Protein AF-A0A1B3B2J6-F1 (afdb_monomer_lite)

Radius of gyration: 20.16 Å; chains: 1; bounding box: 42×37×47 Å

Organism: Homo sapiens (NCBI:txid9606)

pLDDT: mean 93.35, std 6.68, range [53.72, 98.19]

Foldseek 3Di:
DVVLVVCQQPAADDQVCLVVSVVVQLVVQQVVVCVVVVHHDDPVRSVVSCVVDPRHCRSDVPDDDPPDADPVLVVLLVVVCVVPLPDDQVVLVVNCVVNVHDSVVSVVVSVVVVVVVVVVVVVD

Sequence (124 aa):
YRELYHILENHKFTKESHAKLQALWLEAHYQEAEKLRGRPLGPVDKYRVRKKFPLPRTIWDGEQKTHCFKERTRHLLREWYLQDPYPNPSKKRELAQATGLTPTQVGNWFKNRRQRDRAAAAKN

InterPro domains:
  IPR001356 Homeodomain [PF00046] (67-118)
  IPR001356 Homeodomain [PS50071] (60-120)
  IPR001356 Homeodomain [SM00389] (63-124)
  IPR001356 Homeodomain [cd00086] (64-112)
  IPR009057 Homedomain-like superfamily [SSF46689] (60-119)
  IPR031701 Homeobox protein SIX1, N-terminal SD domain [PF16878] (1-57)

Structure (mmCIF, N/CA/C/O backbone):
data_AF-A0A1B3B2J6-F1
#
_entry.id   AF-A0A1B3B2J6-F1
#
loop_
_atom_site.group_PDB
_atom_site.id
_atom_site.type_symbol
_atom_site.label_atom_id
_atom_site.label_alt_id
_atom_site.label_comp_id
_atom_site.label_asym_id
_atom_site.label_entity_id
_atom_site.label_seq_id
_atom_site.pdbx_PDB_ins_code
_atom_site.Cartn_x
_atom_site.Cartn_y
_atom_site.Cartn_z
_atom_site.occupancy
_atom_site.B_iso_or_equiv
_atom_site.auth_seq_id
_atom_site.auth_comp_id
_atom_site.auth_asym_id
_atom_site.auth_atom_id
_atom_site.pdbx_PDB_model_num
ATOM 1 N N . TYR A 1 1 ? -16.161 -4.916 18.430 1.00 90.00 1 TYR A N 1
ATOM 2 C CA . TYR A 1 1 ? -16.184 -3.490 18.826 1.00 90.00 1 TYR A CA 1
ATOM 3 C C . TYR A 1 1 ? -17.382 -2.737 18.228 1.00 90.00 1 TYR A C 1
ATOM 5 O O . TYR A 1 1 ? -17.228 -1.641 17.709 1.00 90.00 1 TYR A O 1
ATOM 13 N N . ARG A 1 2 ? -18.606 -3.290 18.305 1.00 92.69 2 ARG A N 1
ATOM 14 C CA . ARG A 1 2 ? -19.764 -2.762 17.548 1.00 92.69 2 ARG A CA 1
ATOM 15 C C . ARG A 1 2 ? -20.182 -1.346 17.957 1.00 92.69 2 ARG A C 1
ATOM 17 O O . ARG A 1 2 ? -20.424 -0.516 17.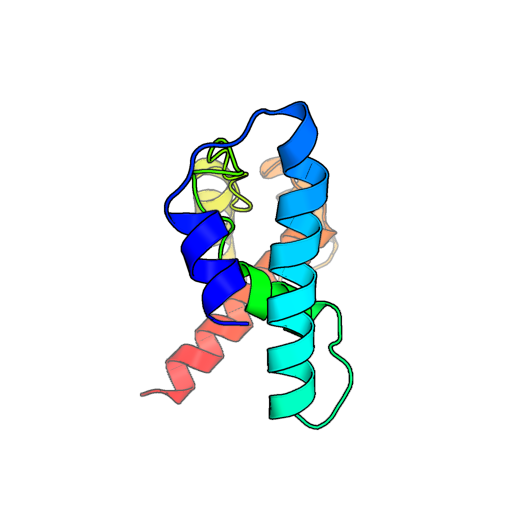093 1.00 92.69 2 ARG A O 1
ATOM 24 N N . GLU A 1 3 ? -20.230 -1.081 19.257 1.00 95.06 3 GLU A N 1
ATOM 25 C CA . GLU A 1 3 ? -20.604 0.229 19.797 1.00 95.06 3 GLU A CA 1
ATOM 26 C C . GLU A 1 3 ? -19.593 1.321 19.421 1.00 95.06 3 GLU A C 1
ATOM 28 O O . GLU A 1 3 ? -19.985 2.392 18.968 1.00 95.06 3 GLU A O 1
ATOM 33 N N . LEU A 1 4 ? -18.290 1.016 19.500 1.00 94.38 4 LEU A N 1
ATOM 34 C CA . LEU A 1 4 ? -17.226 1.916 19.048 1.00 94.38 4 LEU A CA 1
ATOM 35 C C . LEU A 1 4 ? -17.427 2.324 17.584 1.00 94.38 4 LEU A C 1
ATOM 37 O O . LEU A 1 4 ? -17.393 3.511 17.276 1.00 94.38 4 LEU A O 1
ATOM 41 N N . TYR A 1 5 ? -17.650 1.356 16.688 1.00 96.12 5 TYR A N 1
ATOM 42 C CA . TYR A 1 5 ? -17.868 1.643 15.268 1.00 96.12 5 TYR A CA 1
ATOM 43 C C . TYR A 1 5 ? -19.094 2.530 15.064 1.00 96.12 5 TYR A C 1
ATOM 45 O O . TYR A 1 5 ? -18.996 3.551 14.392 1.00 96.12 5 TYR A O 1
ATOM 53 N N . HIS A 1 6 ? -20.204 2.211 15.734 1.00 96.06 6 HIS A N 1
ATOM 54 C CA . HIS A 1 6 ? -21.426 3.003 15.661 1.00 96.06 6 HIS A CA 1
ATOM 55 C C . HIS A 1 6 ? -21.212 4.460 16.108 1.00 96.06 6 HIS A C 1
ATOM 57 O O . HIS A 1 6 ? -21.630 5.383 15.409 1.00 96.06 6 HIS A O 1
ATOM 63 N N . ILE A 1 7 ? -20.524 4.687 17.231 1.00 96.06 7 ILE A N 1
ATOM 64 C CA . ILE A 1 7 ? -20.220 6.038 17.723 1.00 96.06 7 ILE A CA 1
ATOM 65 C C . ILE A 1 7 ? -19.356 6.791 16.710 1.00 96.06 7 ILE A C 1
ATOM 67 O O . ILE A 1 7 ? -19.693 7.916 16.330 1.00 96.06 7 ILE A O 1
ATOM 71 N N . LEU A 1 8 ? -18.272 6.157 16.253 1.00 95.44 8 LEU A N 1
ATOM 72 C CA . LEU A 1 8 ? -17.321 6.767 15.334 1.00 95.44 8 LEU A CA 1
ATOM 73 C C . LEU A 1 8 ? -17.941 7.075 13.977 1.00 95.44 8 LEU A C 1
ATOM 75 O O . LEU A 1 8 ? -17.565 8.076 13.393 1.00 95.44 8 LEU A O 1
ATOM 79 N N . GLU A 1 9 ? -18.880 6.277 13.477 1.00 94.81 9 GLU A N 1
ATOM 80 C CA . GLU A 1 9 ? -19.515 6.483 12.170 1.00 94.81 9 GLU A CA 1
ATOM 81 C C . GLU A 1 9 ? -20.622 7.547 12.179 1.00 94.81 9 GLU A C 1
ATOM 83 O O . GLU A 1 9 ? -20.858 8.174 11.146 1.00 94.81 9 GLU A O 1
ATOM 88 N N . ASN A 1 10 ? -21.290 7.768 13.317 1.00 94.81 10 ASN A N 1
ATOM 89 C CA . ASN A 1 10 ? -22.524 8.566 13.370 1.00 94.81 10 ASN A CA 1
ATOM 90 C C . ASN A 1 10 ? -22.380 9.932 14.058 1.00 94.81 10 ASN A C 1
ATOM 92 O O . ASN A 1 10 ? -23.263 10.775 13.918 1.00 94.81 10 ASN A O 1
ATOM 96 N N . HIS A 1 11 ? -21.275 10.192 14.761 1.00 92.69 11 HIS A N 1
ATOM 97 C CA . HIS A 1 11 ? -21.053 11.462 15.458 1.00 92.69 11 HIS A CA 1
ATOM 98 C C . HIS A 1 11 ? -19.900 12.240 14.830 1.00 92.69 11 HIS A C 1
ATOM 100 O O . HIS A 1 11 ? -18.887 11.665 14.443 1.00 92.69 11 HIS A O 1
ATOM 106 N N . LYS A 1 12 ? -20.038 13.565 14.721 1.00 91.56 12 LYS A N 1
ATOM 107 C CA . LYS A 1 12 ? -18.948 14.433 14.257 1.00 91.56 12 LYS A CA 1
ATOM 108 C C . LYS A 1 12 ? -18.021 14.767 15.418 1.00 91.56 12 LYS A C 1
ATOM 110 O O . LYS A 1 12 ? -18.484 15.108 16.502 1.00 91.56 12 LYS A O 1
ATOM 115 N N . PHE A 1 13 ? -16.723 14.729 15.152 1.00 93.19 13 PHE A N 1
ATOM 116 C CA . PHE A 1 13 ? -15.685 14.997 16.140 1.00 93.19 13 PHE A CA 1
ATOM 117 C C . PHE A 1 13 ? -14.806 16.172 15.716 1.00 93.19 13 PHE A C 1
ATOM 119 O O . PHE A 1 13 ? -14.653 16.446 14.521 1.00 93.19 13 PHE A O 1
ATOM 126 N N . THR A 1 14 ? -14.207 16.858 16.690 1.00 93.25 14 THR A N 1
ATOM 127 C CA . THR A 1 14 ? -13.270 17.956 16.421 1.00 93.25 14 THR A CA 1
ATOM 128 C C . THR A 1 14 ? -11.943 17.415 15.886 1.00 93.25 14 THR A C 1
ATOM 130 O O . THR A 1 14 ? -11.556 16.282 16.197 1.00 93.25 14 THR A O 1
ATOM 133 N N . LYS A 1 15 ? -11.224 18.213 15.090 1.00 91.25 15 LYS A N 1
ATOM 134 C CA . LYS A 1 15 ? -10.001 17.765 14.401 1.00 91.25 15 LYS A CA 1
ATOM 135 C C . LYS A 1 15 ? -8.896 17.327 15.362 1.00 91.25 15 LYS A C 1
ATOM 137 O O . LYS A 1 15 ? -8.148 16.404 15.052 1.00 91.25 15 LYS A O 1
ATOM 142 N N . GLU A 1 16 ? -8.837 17.915 16.552 1.00 94.06 16 GLU A N 1
ATOM 143 C CA . GLU A 1 16 ? -7.852 17.594 17.593 1.00 94.06 16 GLU A CA 1
ATOM 144 C C . GLU A 1 16 ? -8.023 16.154 18.094 1.00 94.06 16 GLU A C 1
ATOM 146 O O . GLU A 1 16 ? -7.055 15.481 18.444 1.00 94.06 16 GLU A O 1
ATOM 151 N N . SER A 1 17 ? -9.262 15.653 18.088 1.00 94.12 17 SER A N 1
ATOM 152 C CA . SER A 1 17 ? -9.577 14.293 18.522 1.00 94.12 17 SER A CA 1
ATOM 153 C C . SER A 1 17 ? -9.396 13.241 17.422 1.00 94.12 17 SER A C 1
ATOM 155 O O . SER A 1 17 ? -9.243 12.058 17.735 1.00 94.12 17 SER A O 1
ATOM 157 N N . HIS A 1 18 ? -9.349 13.640 16.142 1.00 94.56 18 HIS A N 1
ATOM 158 C CA . HIS A 1 18 ? -9.318 12.710 15.004 1.00 94.56 18 HIS A CA 1
ATOM 159 C C . HIS A 1 18 ? -8.163 11.716 15.093 1.00 94.56 18 HIS A C 1
ATOM 161 O O . HIS A 1 18 ? -8.394 10.524 14.932 1.00 94.56 18 HIS A O 1
ATOM 167 N N . ALA A 1 19 ? -6.945 12.161 15.415 1.00 94.75 19 ALA A N 1
ATOM 168 C CA . ALA A 1 19 ? -5.782 11.273 15.493 1.00 94.75 19 ALA A CA 1
ATOM 169 C C . ALA A 1 19 ? -5.994 10.112 16.485 1.00 94.75 19 ALA A C 1
ATOM 171 O O . ALA A 1 19 ? -5.701 8.956 16.174 1.00 94.75 19 ALA A O 1
ATOM 172 N N . LYS A 1 20 ? -6.573 10.404 17.656 1.00 96.25 20 LYS A N 1
ATOM 173 C CA . LYS A 1 20 ? -6.875 9.398 18.683 1.00 96.25 20 LYS A CA 1
ATOM 174 C C . LYS A 1 20 ? -7.989 8.451 18.234 1.00 96.25 20 LYS A C 1
ATOM 176 O O . LYS A 1 20 ? -7.880 7.242 18.411 1.00 96.25 20 LYS A O 1
ATOM 181 N N . LEU A 1 21 ? -9.049 8.982 17.630 1.00 96.69 21 LEU A N 1
ATOM 182 C CA . LEU A 1 21 ? -10.192 8.184 17.174 1.00 96.69 21 LEU A CA 1
ATOM 183 C C . LEU A 1 21 ? -9.828 7.283 15.984 1.00 96.69 21 LEU A C 1
ATOM 185 O O . LEU A 1 21 ? -10.265 6.136 15.917 1.00 96.69 21 LEU A O 1
ATOM 189 N N . GLN A 1 22 ? -8.977 7.768 15.079 1.00 96.38 22 GLN A N 1
ATOM 190 C CA . GLN A 1 22 ? -8.419 6.979 13.980 1.00 96.38 22 GLN A CA 1
ATOM 191 C C . GLN A 1 22 ? -7.559 5.824 14.506 1.00 96.38 22 GLN A C 1
ATOM 193 O O . GLN A 1 22 ? -7.659 4.713 13.988 1.00 96.38 22 GLN A O 1
ATOM 198 N N . ALA A 1 23 ? -6.744 6.055 15.544 1.00 96.75 23 ALA A N 1
ATOM 199 C CA . ALA A 1 23 ? -5.977 4.990 16.187 1.00 96.75 23 ALA A CA 1
ATOM 200 C C . ALA A 1 23 ? -6.902 3.910 16.771 1.00 96.75 23 ALA A C 1
ATOM 202 O O . ALA A 1 23 ? -6.739 2.738 16.439 1.00 96.75 23 ALA A O 1
ATOM 203 N N . LEU A 1 24 ? -7.940 4.309 17.518 1.00 97.38 24 LEU A N 1
ATOM 204 C CA . LEU A 1 24 ? -8.931 3.382 18.081 1.00 97.38 24 LEU A CA 1
ATOM 205 C C . LEU A 1 24 ? -9.655 2.561 17.005 1.00 97.38 24 LEU A C 1
ATOM 207 O O . LEU A 1 24 ? -9.802 1.348 17.149 1.00 97.38 24 LEU A O 1
ATOM 211 N N . TRP A 1 25 ? -10.074 3.198 15.907 1.00 97.38 25 TRP A N 1
ATOM 212 C CA . TRP A 1 25 ? -10.691 2.512 14.767 1.00 97.38 25 TRP A CA 1
ATOM 213 C C . TRP A 1 25 ? -9.778 1.418 14.199 1.00 97.38 25 TRP A C 1
ATOM 215 O O . TRP A 1 25 ? -10.195 0.274 13.993 1.00 97.38 25 TRP A O 1
ATOM 225 N N . LEU A 1 26 ? -8.512 1.768 13.955 1.00 97.25 26 LEU A N 1
ATOM 226 C CA . LEU A 1 26 ? -7.531 0.859 13.373 1.00 97.25 26 LEU A CA 1
ATOM 227 C C . LEU A 1 26 ? -7.180 -0.287 14.323 1.00 97.25 26 LEU A C 1
ATOM 229 O O . LEU A 1 26 ? -7.152 -1.438 13.892 1.00 97.25 26 LEU A O 1
ATOM 233 N N . GLU A 1 27 ? -6.938 0.012 15.596 1.00 97.19 27 GLU A N 1
ATOM 234 C CA . GLU A 1 27 ? -6.628 -0.982 16.625 1.00 97.19 27 GLU A CA 1
ATOM 235 C C . GLU A 1 27 ? -7.759 -1.993 16.786 1.00 97.19 27 GLU A C 1
ATOM 237 O O . GLU A 1 27 ? -7.507 -3.197 16.726 1.00 97.19 27 GLU A O 1
ATOM 242 N N . ALA A 1 28 ? -9.004 -1.522 16.887 1.00 97.56 28 ALA A N 1
ATOM 243 C CA . ALA A 1 28 ? -10.172 -2.386 17.000 1.00 97.56 28 ALA A CA 1
ATOM 244 C C . ALA A 1 28 ? -10.280 -3.357 15.811 1.00 97.56 28 ALA A C 1
ATOM 246 O O . ALA A 1 28 ? -10.423 -4.567 15.997 1.00 97.56 28 ALA A O 1
ATOM 247 N N . HIS A 1 29 ? -10.151 -2.855 14.577 1.00 98.19 29 HIS A N 1
ATOM 248 C CA . HIS A 1 29 ? -10.194 -3.714 13.390 1.00 98.19 29 HIS A CA 1
ATOM 249 C C . HIS A 1 29 ? -8.986 -4.651 13.261 1.00 98.19 29 HIS A C 1
ATOM 251 O O . HIS A 1 29 ? -9.133 -5.764 12.748 1.00 98.19 29 HIS A O 1
ATOM 257 N N . TYR A 1 30 ? -7.795 -4.239 13.705 1.00 97.81 30 TYR A N 1
ATOM 258 C CA . TYR A 1 30 ? -6.636 -5.129 13.746 1.00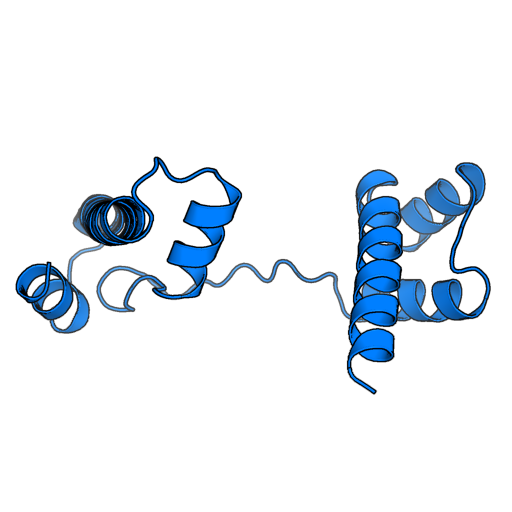 97.81 30 TYR A CA 1
ATOM 259 C C . TYR A 1 30 ? -6.842 -6.257 14.754 1.00 97.81 30 TYR A C 1
ATOM 261 O O . TYR A 1 30 ? -6.636 -7.409 14.386 1.00 97.81 30 TYR A O 1
ATOM 269 N N . GLN A 1 31 ? -7.324 -5.961 15.962 1.00 97.19 31 GLN A N 1
ATOM 270 C CA . GLN A 1 31 ? -7.580 -6.970 16.992 1.00 97.19 31 GLN A CA 1
ATOM 271 C C . GLN A 1 31 ? -8.642 -7.988 16.549 1.00 97.19 31 GLN A C 1
ATOM 273 O O . GLN A 1 31 ? -8.438 -9.194 16.698 1.00 97.19 31 GLN A O 1
ATOM 278 N N . GLU A 1 32 ? -9.743 -7.546 15.927 1.00 96.81 32 GLU A N 1
ATOM 279 C CA . GLU A 1 32 ? -10.744 -8.472 15.369 1.00 96.81 32 GLU A CA 1
ATOM 280 C C . GLU A 1 32 ? -10.154 -9.360 14.262 1.00 96.81 32 GLU A C 1
ATOM 282 O O . GLU A 1 32 ? -10.415 -10.565 14.220 1.00 96.81 32 GLU A O 1
ATOM 287 N N . ALA A 1 33 ? -9.326 -8.792 13.380 1.00 96.88 33 ALA A N 1
ATOM 288 C CA . ALA A 1 33 ? -8.693 -9.542 12.300 1.00 96.88 33 ALA A CA 1
ATOM 289 C C . ALA A 1 33 ? -7.596 -10.507 12.792 1.00 96.88 33 ALA A C 1
ATOM 291 O O . ALA A 1 33 ? -7.456 -11.588 12.217 1.00 96.88 33 ALA A O 1
ATOM 292 N N . GLU A 1 34 ? -6.844 -10.159 13.840 1.00 97.06 34 GLU A N 1
ATOM 293 C CA . GLU A 1 34 ? -5.885 -11.052 14.512 1.00 97.06 34 GLU A CA 1
ATOM 294 C C . GLU A 1 34 ? -6.603 -12.231 15.153 1.00 97.06 34 GLU A C 1
ATOM 296 O O . GLU A 1 34 ? -6.238 -13.381 14.899 1.00 97.06 34 GLU A O 1
ATOM 301 N N . LYS A 1 35 ? -7.681 -11.957 15.898 1.00 96.06 35 LYS A N 1
ATOM 302 C CA . LYS A 1 35 ? -8.505 -12.988 16.535 1.00 96.06 35 LYS A CA 1
ATOM 303 C C . LYS A 1 35 ? -9.090 -13.959 15.511 1.00 96.06 35 LYS A C 1
ATOM 305 O O . LYS A 1 35 ? -9.035 -15.164 15.720 1.00 96.06 35 LYS A O 1
ATOM 310 N N . LEU A 1 36 ? -9.598 -13.451 14.385 1.00 94.88 36 LEU A N 1
ATOM 311 C CA . LEU A 1 36 ? -10.151 -14.288 13.316 1.00 94.88 36 LEU A CA 1
ATOM 312 C C . LEU A 1 36 ? -9.086 -15.155 12.625 1.00 94.88 36 LEU A C 1
ATOM 314 O O . LEU A 1 36 ? -9.385 -16.251 12.165 1.00 94.88 36 LEU A O 1
ATOM 318 N N . ARG A 1 37 ? -7.848 -14.659 12.511 1.00 94.56 37 ARG A N 1
ATOM 319 C CA . ARG A 1 37 ? -6.751 -15.371 11.836 1.00 94.56 37 ARG A CA 1
ATOM 320 C C . ARG A 1 37 ? -5.955 -16.295 12.751 1.00 94.56 37 ARG A C 1
ATOM 322 O O . ARG A 1 37 ? -5.184 -17.097 12.231 1.00 94.56 37 ARG A O 1
ATOM 329 N N . GLY A 1 38 ? -6.078 -16.141 14.068 1.00 95.88 38 GLY A N 1
ATOM 330 C CA . GLY A 1 38 ? -5.297 -16.889 15.054 1.00 95.88 38 GLY A CA 1
ATOM 331 C C . GLY A 1 38 ? -3.795 -16.580 15.025 1.00 95.88 38 GLY A C 1
ATOM 332 O O . GLY A 1 38 ? -3.003 -17.377 15.516 1.00 95.88 38 GLY A O 1
ATOM 333 N N . ARG A 1 39 ? -3.377 -15.459 14.418 1.00 95.62 39 ARG A N 1
ATOM 334 C CA . ARG A 1 39 ? -1.967 -15.037 14.344 1.00 95.62 39 ARG A CA 1
ATOM 335 C C . ARG A 1 39 ? -1.825 -13.514 14.233 1.00 95.62 39 ARG A C 1
ATOM 337 O O . ARG A 1 39 ? -2.736 -12.877 13.693 1.00 95.62 39 ARG A O 1
ATOM 344 N N . PRO A 1 40 ? -0.674 -12.939 14.633 1.00 95.62 40 PRO A N 1
ATOM 345 C CA . PRO A 1 40 ? -0.408 -11.508 14.477 1.00 95.62 40 PRO A CA 1
ATOM 346 C C . PRO A 1 40 ? -0.473 -11.039 13.016 1.00 95.62 40 PRO A C 1
ATOM 348 O O . PRO A 1 40 ? -0.079 -11.765 12.089 1.00 95.62 40 PRO A O 1
ATOM 351 N N . LEU A 1 41 ? -0.942 -9.805 12.790 1.00 96.62 41 LEU A N 1
ATOM 352 C CA . LEU A 1 41 ? -1.020 -9.231 11.442 1.00 96.62 41 LEU A CA 1
ATOM 353 C C . LEU A 1 41 ? 0.324 -8.659 10.994 1.00 96.62 41 LEU A C 1
ATOM 355 O O . LEU A 1 41 ? 0.853 -7.706 11.569 1.00 96.62 41 LEU A O 1
ATOM 359 N N . GLY A 1 42 ? 0.807 -9.159 9.858 1.00 96.94 42 GLY A N 1
ATOM 360 C CA . GLY A 1 42 ? 1.905 -8.530 9.133 1.00 96.94 42 GLY A CA 1
ATOM 361 C C . GLY A 1 42 ? 1.478 -7.238 8.411 1.00 96.94 42 GLY A C 1
ATOM 362 O O . GLY A 1 42 ? 0.281 -6.967 8.253 1.00 96.94 42 GLY A O 1
ATOM 363 N N . PRO A 1 43 ? 2.436 -6.459 7.875 1.00 96.62 43 PRO A N 1
ATOM 364 C CA . PRO A 1 43 ? 2.159 -5.187 7.195 1.00 96.62 43 PRO A CA 1
ATOM 365 C C . PRO A 1 43 ? 1.134 -5.281 6.052 1.00 96.62 43 PRO A C 1
ATOM 367 O O . PRO A 1 43 ? 0.283 -4.402 5.895 1.00 96.62 43 PRO A O 1
ATOM 370 N N . VAL A 1 44 ? 1.175 -6.369 5.274 1.00 94.81 44 VAL A N 1
ATOM 371 C CA . VAL A 1 44 ? 0.242 -6.617 4.160 1.00 94.81 44 VAL A CA 1
ATOM 372 C C . VAL A 1 44 ? -1.172 -6.887 4.664 1.00 94.81 44 VAL A C 1
ATOM 374 O O . VAL A 1 44 ? -2.143 -6.417 4.072 1.00 94.81 44 VAL A O 1
ATOM 377 N N . ASP A 1 45 ? -1.306 -7.617 5.768 1.00 96.12 45 ASP A N 1
ATOM 378 C CA . ASP A 1 45 ? -2.612 -7.903 6.348 1.00 96.12 45 ASP A CA 1
ATOM 379 C C . ASP A 1 45 ? -3.215 -6.629 6.966 1.00 96.12 45 ASP A C 1
ATOM 381 O O . ASP A 1 45 ? -4.368 -6.310 6.678 1.00 96.12 45 ASP A O 1
ATOM 385 N N . LYS A 1 46 ? -2.416 -5.807 7.663 1.00 97.06 46 LYS A N 1
ATOM 386 C CA . LYS A 1 46 ? -2.847 -4.475 8.135 1.00 97.06 46 LYS A CA 1
ATOM 387 C C . LYS A 1 46 ? -3.251 -3.545 6.985 1.00 97.06 46 LYS A C 1
ATOM 389 O O . LYS A 1 46 ? 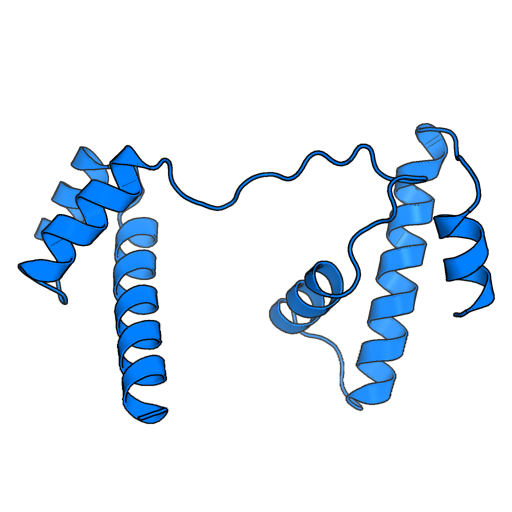-4.208 -2.783 7.096 1.00 97.06 46 LYS A O 1
ATOM 394 N N . TYR A 1 47 ? -2.551 -3.593 5.848 1.00 94.69 47 TYR A N 1
ATOM 395 C CA . TYR A 1 47 ? -2.974 -2.882 4.633 1.00 94.69 47 TYR A CA 1
ATOM 396 C C . TYR A 1 47 ? -4.345 -3.358 4.129 1.00 94.69 47 TYR A C 1
ATOM 398 O O . TYR A 1 47 ? -5.208 -2.532 3.837 1.00 94.69 47 TYR A O 1
ATOM 406 N N . ARG A 1 48 ? -4.574 -4.676 4.066 1.00 95.75 48 ARG A N 1
ATOM 407 C CA . ARG A 1 48 ? -5.867 -5.242 3.646 1.00 95.75 48 ARG A CA 1
ATOM 408 C C . ARG A 1 48 ? -7.005 -4.824 4.575 1.00 95.75 48 ARG A C 1
ATOM 410 O O . ARG A 1 48 ? -8.074 -4.490 4.075 1.00 95.75 48 ARG A O 1
ATOM 417 N N . VAL A 1 49 ? -6.769 -4.797 5.888 1.00 96.50 49 VAL A N 1
ATOM 418 C CA . VAL A 1 49 ? -7.756 -4.340 6.881 1.00 96.50 49 VAL A CA 1
ATOM 419 C C . VAL A 1 49 ? -8.125 -2.874 6.645 1.00 96.50 49 VAL A C 1
ATOM 421 O O . VAL A 1 49 ? -9.300 -2.589 6.445 1.00 96.50 49 VAL A O 1
ATOM 424 N N . ARG A 1 50 ? -7.141 -1.969 6.535 1.00 95.00 50 ARG A N 1
ATOM 425 C CA . ARG A 1 50 ? -7.379 -0.540 6.229 1.00 95.00 50 ARG A CA 1
ATOM 426 C C . ARG A 1 50 ? -8.159 -0.319 4.937 1.00 95.00 50 ARG A C 1
ATOM 428 O O . ARG A 1 50 ? -8.956 0.604 4.842 1.00 95.00 50 ARG A O 1
ATOM 435 N N . LYS A 1 51 ? -7.914 -1.160 3.928 1.00 92.56 51 LYS A N 1
ATOM 436 C CA . LYS A 1 51 ? -8.629 -1.091 2.651 1.00 92.56 51 LYS A CA 1
ATOM 437 C C . LYS A 1 51 ? -10.071 -1.594 2.761 1.00 92.56 51 LYS A C 1
ATOM 439 O O . LYS A 1 51 ? -10.937 -1.063 2.077 1.00 92.56 51 LYS A O 1
ATOM 444 N N . LYS A 1 52 ? -10.316 -2.628 3.572 1.00 95.00 52 LYS A N 1
ATOM 445 C CA . LYS A 1 52 ? -11.653 -3.200 3.792 1.00 95.00 52 LYS A CA 1
ATOM 446 C C . LYS A 1 52 ? -12.519 -2.306 4.685 1.00 95.00 52 LYS A C 1
ATOM 448 O O . LYS A 1 52 ? -13.716 -2.215 4.447 1.00 95.00 52 LYS A O 1
ATOM 453 N N . PHE A 1 53 ? -11.905 -1.653 5.667 1.00 94.88 53 PHE A N 1
ATOM 454 C CA . PHE A 1 53 ? -12.561 -0.796 6.652 1.00 94.88 53 PHE A CA 1
ATOM 455 C C . PHE A 1 53 ? -11.889 0.587 6.660 1.00 94.88 53 PHE A C 1
ATOM 457 O O . PHE A 1 53 ? -11.045 0.862 7.523 1.00 94.88 53 PHE A O 1
ATOM 464 N N . PRO A 1 54 ? -12.177 1.433 5.651 1.00 93.94 54 PRO A N 1
ATOM 465 C CA . PRO A 1 54 ? -11.622 2.780 5.590 1.00 93.94 54 PRO A CA 1
ATOM 466 C C . PRO A 1 54 ? -12.102 3.618 6.780 1.00 93.94 54 PRO A C 1
ATOM 468 O O . PRO A 1 54 ? -13.144 3.335 7.364 1.00 93.94 54 PRO A O 1
ATOM 471 N N . LEU A 1 55 ? -11.347 4.664 7.121 1.00 93.88 55 LEU A N 1
ATOM 472 C CA . LEU A 1 55 ? -11.745 5.597 8.172 1.00 93.88 55 LEU A CA 1
ATOM 473 C C . LEU A 1 55 ? -13.079 6.276 7.808 1.00 93.88 55 LEU A C 1
ATOM 475 O O . LEU A 1 55 ? -13.223 6.735 6.666 1.00 93.88 55 LEU A O 1
ATOM 479 N N . PRO A 1 56 ? -14.034 6.380 8.745 1.00 94.06 56 PRO A N 1
ATOM 480 C CA . PRO A 1 56 ? -15.290 7.067 8.489 1.00 94.06 56 PRO A CA 1
ATOM 481 C C . PRO A 1 56 ? -15.080 8.586 8.363 1.00 94.06 56 PRO A C 1
ATOM 483 O O . PRO A 1 56 ? -14.186 9.166 8.981 1.00 94.06 56 PRO A O 1
ATOM 486 N N . ARG A 1 57 ? -15.921 9.246 7.548 1.00 91.75 57 ARG A N 1
ATOM 487 C CA . ARG A 1 57 ? -15.812 10.689 7.218 1.00 91.75 57 ARG A CA 1
ATOM 488 C C . ARG A 1 57 ? -15.981 11.626 8.421 1.00 91.75 57 ARG A C 1
ATOM 490 O O . ARG A 1 57 ? -15.645 12.800 8.360 1.00 91.75 57 ARG A O 1
ATOM 497 N N . THR A 1 58 ? -16.527 11.108 9.506 1.00 93.50 58 THR A N 1
ATOM 498 C CA . THR A 1 58 ? -16.712 11.757 10.809 1.00 93.50 58 THR A CA 1
ATOM 499 C C . THR A 1 58 ? -15.411 12.002 11.570 1.00 93.50 58 THR A C 1
ATOM 501 O O . THR A 1 58 ? -15.356 12.920 12.389 1.00 93.50 58 THR A O 1
ATOM 504 N N . ILE A 1 59 ? -14.373 11.205 11.294 1.00 92.81 59 ILE A N 1
ATOM 505 C CA . ILE A 1 59 ? -13.039 11.311 11.907 1.00 92.81 59 ILE A CA 1
ATOM 506 C C . ILE A 1 59 ? -11.932 11.452 10.856 1.00 92.81 59 ILE A C 1
ATOM 508 O O . ILE A 1 59 ? -10.756 11.258 11.169 1.00 92.81 59 ILE A O 1
ATOM 512 N N . TRP A 1 60 ? -12.292 11.711 9.594 1.00 90.69 60 TRP A N 1
ATOM 513 C CA . TRP A 1 60 ? -11.346 11.815 8.489 1.00 90.69 60 TRP A CA 1
ATOM 514 C C . TRP A 1 60 ? -11.889 12.652 7.322 1.00 90.69 60 TRP A C 1
ATOM 516 O O . TRP A 1 60 ? -12.959 12.375 6.786 1.00 90.69 60 TRP A O 1
ATOM 526 N N . ASP A 1 61 ? -11.094 13.620 6.861 1.00 82.44 61 ASP A N 1
ATOM 527 C CA . ASP A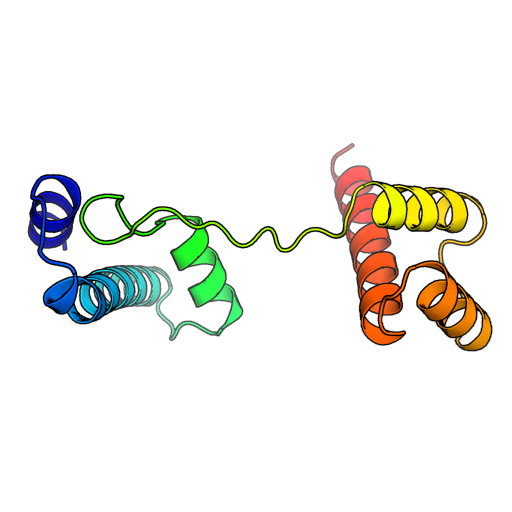 1 61 ? -11.489 14.607 5.842 1.00 82.44 61 ASP A CA 1
ATOM 528 C C . ASP A 1 61 ? -11.574 14.036 4.403 1.00 82.44 61 ASP A C 1
ATOM 530 O O . ASP A 1 61 ? -11.974 14.731 3.471 1.00 82.44 61 ASP A O 1
ATOM 534 N N . GLY A 1 62 ? -11.248 12.755 4.189 1.00 76.56 62 GLY A N 1
ATOM 535 C CA . GLY A 1 62 ? -11.490 12.079 2.907 1.00 76.56 62 GLY A CA 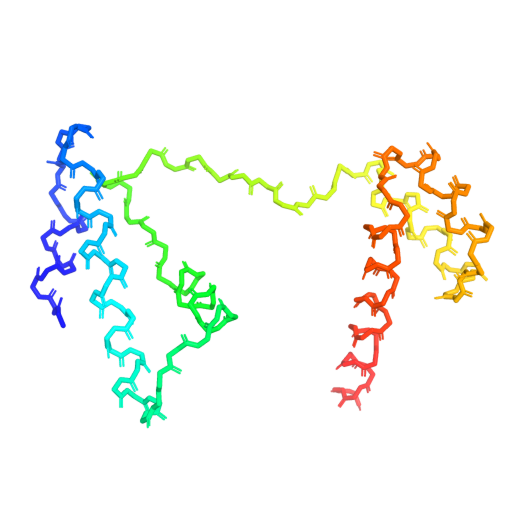1
ATOM 536 C C . GLY A 1 62 ? -10.393 12.225 1.846 1.00 76.56 62 GLY A C 1
ATOM 537 O O . GLY A 1 62 ? -10.581 11.743 0.726 1.00 76.56 62 GLY A O 1
ATOM 538 N N . GLU A 1 63 ? -9.252 12.846 2.165 1.00 76.19 63 GLU A N 1
ATOM 539 C CA . GLU A 1 63 ? -8.129 13.015 1.231 1.00 76.19 63 GLU A CA 1
ATOM 540 C C . GLU A 1 63 ? -7.467 11.678 0.854 1.00 76.19 63 GLU A C 1
ATOM 542 O O . GLU A 1 63 ? -6.490 11.221 1.452 1.00 76.19 63 GLU A O 1
ATOM 547 N N . GLN A 1 64 ? -7.982 11.029 -0.188 1.00 68.25 64 GLN A N 1
ATOM 548 C CA . GLN A 1 64 ? -7.358 9.842 -0.762 1.00 68.25 64 GLN A CA 1
ATOM 549 C C . GLN A 1 64 ? -6.118 10.238 -1.573 1.00 68.25 64 GLN A C 1
ATOM 551 O O . GLN A 1 64 ? -6.223 10.799 -2.665 1.00 68.25 64 GLN A O 1
ATOM 556 N N . LYS A 1 65 ? -4.923 9.864 -1.102 1.00 67.56 65 LYS A N 1
ATOM 557 C CA . LYS A 1 65 ? -3.732 9.873 -1.963 1.00 67.56 65 LYS A CA 1
ATOM 558 C C . LYS A 1 65 ? -3.883 8.778 -3.013 1.00 67.56 65 LYS A C 1
ATOM 560 O O . LYS A 1 65 ? -3.864 7.585 -2.707 1.00 67.56 65 LYS A O 1
ATOM 565 N N . THR A 1 66 ? -4.027 9.172 -4.274 1.00 70.81 66 THR A N 1
ATOM 566 C CA . THR A 1 66 ? -4.027 8.208 -5.372 1.00 70.81 66 THR A CA 1
ATOM 567 C C . THR A 1 66 ? -2.617 7.636 -5.520 1.00 70.81 66 THR A C 1
ATOM 569 O O . THR A 1 66 ? -1.672 8.307 -5.917 1.00 70.81 66 THR A O 1
ATOM 572 N N . HIS A 1 67 ? -2.451 6.357 -5.185 1.00 74.94 67 HIS A N 1
ATOM 573 C CA . HIS A 1 67 ? -1.175 5.649 -5.355 1.00 74.94 67 HIS A CA 1
ATOM 574 C C . HIS A 1 67 ? -0.971 5.124 -6.788 1.00 74.94 67 HIS A C 1
ATOM 576 O O . HIS A 1 67 ? -0.134 4.255 -7.031 1.00 74.94 67 HIS A O 1
ATOM 582 N N . CYS A 1 68 ? -1.762 5.619 -7.742 1.00 84.06 68 CYS A N 1
ATOM 583 C CA . CYS A 1 68 ? -1.636 5.282 -9.152 1.00 84.06 68 CYS A CA 1
ATOM 584 C C . CYS A 1 68 ? -0.755 6.312 -9.855 1.00 84.06 68 CYS A C 1
ATOM 586 O O . CYS A 1 68 ? -0.846 7.507 -9.589 1.00 84.06 68 CYS A O 1
ATOM 588 N N . PHE A 1 69 ? 0.060 5.860 -10.808 1.00 89.00 69 PHE A N 1
ATOM 589 C CA . PHE A 1 69 ? 0.775 6.783 -11.685 1.00 89.00 69 PHE A CA 1
ATOM 590 C C . PHE A 1 69 ? -0.211 7.600 -12.536 1.00 89.00 69 PHE A C 1
ATOM 592 O O . PHE A 1 69 ? -1.326 7.146 -12.826 1.00 89.00 69 PHE A O 1
ATOM 599 N N . LYS A 1 70 ? 0.217 8.792 -12.972 1.00 90.06 70 LYS A N 1
ATOM 600 C CA . LYS A 1 70 ? -0.540 9.636 -13.911 1.00 90.06 70 LYS A CA 1
ATOM 601 C C . LYS A 1 70 ? -0.877 8.851 -15.185 1.00 90.06 70 LYS A C 1
ATOM 603 O O . LYS A 1 70 ? -0.114 7.967 -15.578 1.00 90.06 70 LYS A O 1
ATOM 608 N N . GLU A 1 71 ? -1.997 9.171 -15.839 1.00 91.06 71 GLU A N 1
ATOM 609 C CA . GLU A 1 71 ? -2.459 8.434 -17.033 1.00 91.06 71 GLU A CA 1
ATOM 610 C C . GLU A 1 71 ? -1.375 8.362 -18.112 1.00 91.06 71 GLU A C 1
ATOM 612 O O . GLU A 1 71 ? -1.063 7.272 -18.573 1.00 91.06 71 GLU A O 1
ATOM 617 N N . ARG A 1 72 ? -0.704 9.483 -18.411 1.00 93.25 72 ARG A N 1
ATOM 618 C CA . ARG A 1 72 ? 0.417 9.528 -19.364 1.00 93.25 72 ARG A CA 1
ATOM 619 C C . ARG A 1 72 ? 1.501 8.488 -19.054 1.00 93.25 72 ARG A C 1
ATOM 621 O O . ARG A 1 72 ? 1.906 7.737 -19.934 1.00 93.25 72 ARG A O 1
ATOM 628 N N . THR A 1 73 ? 1.937 8.405 -17.797 1.00 94.12 73 THR A N 1
ATOM 629 C CA . THR A 1 73 ? 2.935 7.422 -17.352 1.00 94.12 73 THR A CA 1
ATOM 630 C C . THR A 1 73 ? 2.409 5.991 -17.479 1.00 94.12 73 THR A C 1
ATOM 632 O O . THR A 1 73 ? 3.139 5.099 -17.904 1.00 94.12 73 THR A O 1
ATOM 635 N N . ARG A 1 74 ? 1.137 5.753 -17.131 1.00 94.31 74 ARG A N 1
ATOM 636 C CA . ARG A 1 74 ? 0.511 4.428 -17.261 1.00 94.31 74 ARG A CA 1
ATOM 637 C C . ARG A 1 74 ? 0.401 3.990 -18.715 1.00 94.31 74 ARG A C 1
ATOM 639 O O . ARG A 1 74 ? 0.651 2.823 -18.990 1.00 94.31 74 ARG A O 1
ATOM 646 N N . HIS A 1 75 ? 0.033 4.901 -19.609 1.00 95.38 75 HIS A N 1
ATOM 647 C CA . HIS A 1 75 ? -0.049 4.642 -21.039 1.00 95.38 75 HIS A CA 1
ATOM 648 C C . HIS A 1 75 ? 1.328 4.275 -21.601 1.00 95.38 75 HIS A C 1
ATOM 650 O O . HIS A 1 75 ? 1.475 3.191 -22.150 1.00 95.38 75 HIS A O 1
ATOM 656 N N . LEU A 1 76 ? 2.364 5.076 -21.319 1.00 95.31 76 LEU A N 1
ATOM 657 C CA . LEU A 1 76 ? 3.729 4.792 -21.778 1.00 95.31 76 LEU A CA 1
ATOM 658 C C . LEU A 1 76 ? 4.237 3.413 -21.316 1.00 95.31 76 LEU A C 1
ATOM 660 O O . LEU A 1 76 ? 4.810 2.666 -22.102 1.00 95.31 76 LEU A O 1
ATOM 664 N N . LEU A 1 77 ? 3.988 3.039 -20.056 1.00 96.50 77 LEU A N 1
ATOM 665 C CA . LEU A 1 77 ? 4.358 1.716 -19.542 1.00 96.50 77 LEU A CA 1
ATOM 666 C C . LEU A 1 77 ? 3.590 0.572 -20.227 1.00 96.50 77 LEU A C 1
ATOM 668 O O . LEU A 1 77 ? 4.153 -0.504 -20.412 1.00 96.50 77 LEU A O 1
ATOM 672 N N . ARG A 1 78 ? 2.315 0.782 -20.589 1.00 96.50 78 ARG A N 1
ATOM 673 C CA . ARG A 1 78 ? 1.499 -0.214 -21.306 1.00 96.50 78 ARG A CA 1
ATOM 674 C C . ARG A 1 78 ? 2.006 -0.434 -22.727 1.00 96.50 78 ARG A C 1
ATOM 676 O O . ARG A 1 78 ? 2.179 -1.590 -23.090 1.00 96.50 78 ARG A O 1
ATOM 683 N N . GLU A 1 79 ? 2.293 0.634 -23.465 1.00 96.44 79 GLU A N 1
ATOM 684 C CA . GLU A 1 79 ? 2.828 0.544 -24.831 1.00 96.44 79 GLU A CA 1
ATOM 685 C C . GLU A 1 79 ? 4.135 -0.252 -24.857 1.00 96.44 79 GLU A C 1
ATOM 687 O O . GLU A 1 79 ? 4.274 -1.223 -25.596 1.00 96.44 79 GLU A O 1
ATOM 692 N N . TRP A 1 80 ? 5.064 0.077 -23.958 1.00 95.25 80 TRP A N 1
ATOM 693 C CA . TRP A 1 80 ? 6.324 -0.656 -23.841 1.00 95.25 80 TRP A CA 1
ATOM 694 C C . TRP A 1 80 ? 6.146 -2.117 -23.439 1.00 95.25 80 TRP A C 1
ATOM 696 O O . TRP A 1 80 ? 6.889 -2.976 -23.904 1.00 95.25 80 TRP A O 1
ATOM 706 N N . TYR A 1 81 ? 5.164 -2.416 -22.590 1.00 97.00 81 TYR A N 1
ATOM 707 C CA . TYR A 1 81 ? 4.884 -3.787 -22.177 1.00 97.00 81 TYR A CA 1
ATOM 708 C C . TYR A 1 81 ? 4.420 -4.677 -23.331 1.00 97.00 81 TYR A C 1
ATOM 710 O O . TYR A 1 81 ? 4.726 -5.864 -23.319 1.00 97.00 81 TYR A O 1
ATOM 718 N N . LEU A 1 82 ? 3.695 -4.123 -24.309 1.00 95.81 82 LEU A N 1
ATOM 719 C CA . LEU A 1 82 ? 3.280 -4.868 -25.500 1.00 95.81 82 LEU A CA 1
ATOM 720 C C . LEU A 1 82 ? 4.476 -5.261 -26.377 1.00 95.81 82 LEU A C 1
ATOM 722 O O . LEU A 1 82 ? 4.422 -6.293 -27.035 1.00 95.81 82 LEU A O 1
ATOM 726 N N . GLN A 1 83 ? 5.544 -4.459 -26.356 1.00 95.12 83 GLN A N 1
ATOM 727 C CA . GLN A 1 83 ? 6.769 -4.710 -27.116 1.00 95.12 83 GLN A CA 1
ATOM 728 C C . GLN A 1 83 ? 7.716 -5.667 -26.379 1.00 95.12 83 GLN A C 1
ATOM 730 O O . GLN A 1 83 ? 8.188 -6.644 -26.953 1.00 95.12 83 GLN A O 1
ATOM 735 N N . ASP A 1 84 ? 7.992 -5.398 -25.099 1.00 94.19 84 ASP A N 1
ATOM 736 C CA . ASP A 1 84 ? 8.901 -6.198 -24.273 1.00 94.19 84 ASP A CA 1
ATOM 737 C C . ASP A 1 84 ? 8.396 -6.295 -22.817 1.00 94.19 84 ASP A C 1
ATOM 739 O O . ASP A 1 84 ? 8.630 -5.397 -21.998 1.00 94.19 84 ASP A O 1
ATOM 743 N N . PRO A 1 85 ? 7.734 -7.405 -22.435 1.00 96.00 85 PRO A N 1
ATOM 744 C CA . PRO A 1 85 ? 7.296 -7.645 -21.060 1.00 96.00 85 PRO A CA 1
ATOM 745 C C . PRO A 1 85 ? 8.437 -7.860 -20.049 1.00 96.00 85 PRO A C 1
ATOM 747 O O . PRO A 1 85 ? 8.174 -7.881 -18.836 1.00 96.00 85 PRO A O 1
ATOM 750 N N . TYR A 1 86 ? 9.683 -8.055 -20.497 1.00 97.00 86 TYR A N 1
ATOM 751 C CA . TYR A 1 86 ? 10.848 -8.404 -19.678 1.00 97.00 86 TYR A CA 1
ATOM 752 C C . TYR A 1 86 ? 12.055 -7.481 -19.944 1.00 97.00 86 TYR A C 1
ATOM 754 O O . TYR A 1 86 ? 13.156 -7.967 -20.210 1.00 97.00 86 TYR A O 1
ATOM 762 N N . PRO A 1 87 ? 11.920 -6.156 -19.735 1.00 94.31 87 PRO A N 1
ATOM 763 C CA . PRO A 1 87 ? 12.990 -5.217 -20.040 1.00 94.31 87 PRO A CA 1
ATOM 764 C C . PRO A 1 87 ? 14.238 -5.479 -19.193 1.00 94.31 87 PRO A C 1
ATOM 766 O O . PRO A 1 87 ? 14.177 -5.664 -17.966 1.00 94.31 87 PRO A O 1
ATOM 769 N N . ASN A 1 88 ? 15.396 -5.435 -19.847 1.00 95.31 88 ASN A N 1
ATOM 770 C CA . ASN A 1 88 ? 16.698 -5.543 -19.195 1.00 95.31 88 ASN A CA 1
ATOM 771 C C . ASN A 1 88 ? 17.008 -4.300 -18.313 1.00 95.31 88 ASN A C 1
ATOM 773 O O . ASN A 1 88 ? 16.297 -3.290 -18.370 1.00 95.31 88 ASN A O 1
ATOM 777 N N . PRO A 1 89 ? 18.056 -4.328 -17.465 1.00 95.62 89 PRO A N 1
ATOM 778 C CA . PRO A 1 89 ? 18.376 -3.212 -16.568 1.00 95.62 89 PRO A CA 1
ATOM 779 C C . PRO A 1 89 ? 18.668 -1.872 -17.260 1.00 95.62 89 PRO A C 1
ATOM 781 O O . PRO A 1 89 ? 18.450 -0.824 -16.652 1.00 95.62 89 PRO A O 1
ATOM 784 N N . SER A 1 90 ? 19.166 -1.882 -18.500 1.00 95.88 90 SER A N 1
ATOM 785 C CA . SER A 1 90 ? 19.390 -0.656 -19.276 1.00 95.88 90 SER A CA 1
ATOM 786 C C . SER A 1 90 ? 18.055 -0.055 -19.722 1.00 95.88 90 SER A C 1
ATOM 788 O O . SER A 1 90 ? 17.749 1.093 -19.404 1.00 95.88 90 SER A O 1
ATOM 790 N N . LYS A 1 91 ? 17.179 -0.880 -20.311 1.00 94.25 91 LYS A N 1
ATOM 791 C CA . LYS A 1 91 ? 15.833 -0.467 -20.733 1.00 94.25 91 LYS A CA 1
ATOM 792 C C . LYS A 1 91 ? 14.950 -0.012 -19.575 1.00 94.25 91 LYS A C 1
ATOM 794 O O . LYS A 1 91 ? 14.212 0.956 -19.708 1.00 94.25 91 LYS A O 1
ATOM 799 N N . LYS A 1 92 ? 15.080 -0.617 -18.390 1.00 95.75 92 LYS A N 1
ATOM 800 C CA . LYS A 1 92 ? 14.402 -0.119 -17.178 1.00 95.75 92 LYS A CA 1
ATOM 801 C C . LYS A 1 92 ? 14.837 1.295 -16.786 1.00 95.75 92 LYS A C 1
ATOM 803 O O . LYS A 1 92 ? 14.005 2.052 -16.294 1.00 95.75 92 LYS A O 1
ATOM 808 N N . ARG A 1 93 ? 16.116 1.643 -16.967 1.00 96.56 93 ARG A N 1
ATOM 809 C CA . ARG A 1 93 ? 16.633 2.992 -16.679 1.00 96.56 93 ARG A CA 1
ATOM 810 C C . ARG A 1 93 ? 16.136 4.013 -17.700 1.00 96.56 93 ARG A C 1
ATOM 812 O O . ARG A 1 93 ? 15.699 5.083 -17.297 1.00 96.56 93 ARG A O 1
ATOM 819 N N . GLU A 1 94 ? 16.119 3.653 -18.978 1.00 96.31 94 GLU A N 1
ATOM 820 C CA . GLU A 1 94 ? 15.537 4.476 -20.049 1.00 96.31 94 GLU A CA 1
ATOM 821 C C . GLU A 1 94 ? 14.047 4.759 -19.786 1.00 96.31 94 GLU A C 1
ATOM 823 O O . GLU A 1 94 ? 13.607 5.907 -19.776 1.00 96.31 94 GLU A O 1
ATOM 828 N N . LEU A 1 95 ? 13.279 3.721 -19.440 1.00 95.69 95 LEU A N 1
ATOM 829 C CA . LEU A 1 95 ? 11.873 3.852 -19.055 1.00 95.69 95 LEU A CA 1
ATOM 830 C C . LEU A 1 95 ? 11.678 4.728 -17.821 1.00 95.69 95 LEU A C 1
ATOM 832 O O . LEU A 1 95 ? 10.746 5.528 -17.780 1.00 95.69 95 LEU A O 1
ATOM 836 N N . ALA A 1 96 ? 12.534 4.583 -16.811 1.00 97.00 96 ALA A N 1
ATOM 837 C CA . ALA A 1 96 ? 12.501 5.405 -15.608 1.00 97.00 96 ALA A CA 1
ATOM 838 C C . ALA A 1 96 ? 12.673 6.895 -15.952 1.00 97.00 96 ALA A C 1
ATOM 840 O O . ALA A 1 96 ? 11.859 7.714 -15.527 1.00 97.00 96 ALA A O 1
ATOM 841 N N . GLN A 1 97 ? 13.647 7.224 -16.808 1.00 96.56 97 GLN A N 1
ATOM 842 C CA . GLN A 1 97 ? 13.860 8.587 -17.303 1.00 96.56 97 GLN A CA 1
ATOM 843 C C . GLN A 1 97 ? 12.645 9.106 -18.087 1.00 96.56 97 GLN A C 1
ATOM 845 O O . GLN A 1 97 ? 12.142 10.186 -17.787 1.00 96.56 97 GLN A O 1
ATOM 850 N N . ALA A 1 98 ? 12.112 8.319 -19.025 1.00 95.00 98 ALA A N 1
ATOM 851 C CA . ALA A 1 98 ? 10.979 8.727 -19.860 1.00 95.00 98 ALA A CA 1
ATOM 852 C C . ALA A 1 98 ? 9.659 8.889 -19.077 1.00 95.00 98 ALA A C 1
ATOM 854 O O . ALA A 1 98 ? 8.793 9.681 -19.448 1.00 95.00 98 ALA A O 1
ATOM 855 N N . THR A 1 99 ? 9.483 8.128 -17.994 1.00 94.94 99 THR A N 1
ATOM 856 C CA . THR A 1 99 ? 8.259 8.133 -17.174 1.00 94.94 99 THR A CA 1
ATOM 857 C C . THR A 1 99 ? 8.323 9.057 -15.958 1.00 94.94 99 THR A C 1
ATOM 859 O O . THR A 1 99 ? 7.278 9.299 -15.344 1.00 94.94 99 THR A O 1
ATOM 862 N N . GLY A 1 100 ? 9.515 9.541 -15.592 1.00 95.31 100 GLY A N 1
ATOM 863 C CA . GLY A 1 100 ? 9.760 10.247 -14.331 1.00 95.31 100 GLY A CA 1
ATOM 864 C C . GLY A 1 100 ? 9.637 9.349 -13.093 1.00 95.31 100 GLY A C 1
ATOM 865 O O . GLY A 1 100 ? 9.366 9.843 -12.000 1.00 95.31 100 GLY A O 1
ATOM 866 N N . LEU A 1 101 ? 9.770 8.030 -13.257 1.00 95.62 101 LEU A N 1
ATOM 867 C CA . LEU A 1 101 ? 9.719 7.048 -12.171 1.00 95.62 101 LEU A CA 1
ATOM 868 C C . LEU A 1 101 ? 11.126 6.599 -11.779 1.00 95.62 101 LEU A C 1
ATOM 870 O O . LEU A 1 101 ? 12.088 6.784 -12.516 1.00 95.62 101 LEU A O 1
ATOM 874 N N . THR A 1 102 ? 11.255 5.923 -10.640 1.00 96.12 102 THR A N 1
ATOM 875 C CA . THR A 1 102 ? 12.500 5.227 -10.301 1.00 96.12 102 THR A CA 1
ATOM 876 C C . THR A 1 102 ? 12.603 3.890 -11.048 1.00 96.12 102 THR A C 1
ATOM 878 O O . THR A 1 102 ? 11.580 3.246 -11.316 1.00 96.12 102 THR A O 1
ATOM 881 N N . PRO A 1 103 ? 13.821 3.382 -11.321 1.00 95.69 103 PRO A N 1
ATOM 882 C CA . PRO A 1 103 ? 14.002 2.059 -11.929 1.00 95.69 103 PRO A CA 1
ATOM 883 C C . PRO A 1 103 ? 13.291 0.935 -11.158 1.00 95.69 103 PRO A C 1
ATOM 885 O O . PRO A 1 103 ? 12.756 0.000 -11.756 1.00 95.69 103 PRO A O 1
ATOM 888 N N . THR A 1 104 ? 13.216 1.053 -9.828 1.00 96.19 104 THR A N 1
ATOM 889 C CA . THR A 1 104 ? 12.483 0.123 -8.958 1.00 96.19 104 THR A CA 1
ATOM 890 C C . THR A 1 104 ? 10.973 0.192 -9.182 1.00 96.19 104 THR A C 1
ATOM 892 O O . THR A 1 104 ? 10.322 -0.850 -9.265 1.00 96.19 104 THR A O 1
ATOM 895 N N . GLN A 1 105 ? 10.394 1.391 -9.315 1.00 95.88 105 GLN A N 1
ATOM 896 C CA . GLN A 1 105 ? 8.967 1.562 -9.616 1.00 95.88 105 GLN A CA 1
ATOM 897 C C . GLN A 1 105 ? 8.602 0.952 -10.971 1.00 95.88 105 GLN A C 1
ATOM 899 O O . GLN A 1 105 ? 7.610 0.226 -11.059 1.00 95.88 105 GLN A O 1
ATOM 904 N N . VAL A 1 106 ? 9.433 1.175 -11.994 1.00 96.88 106 VAL A N 1
ATOM 905 C CA . VAL A 1 106 ? 9.280 0.540 -13.311 1.00 96.88 106 VAL A CA 1
ATOM 906 C C . VAL A 1 106 ? 9.368 -0.981 -13.170 1.00 96.88 106 VAL A C 1
ATOM 908 O O . VAL A 1 106 ? 8.446 -1.695 -13.560 1.00 96.88 106 VAL A O 1
ATOM 911 N N . GLY A 1 107 ? 10.417 -1.500 -12.526 1.00 96.75 107 GLY A N 1
ATOM 912 C CA . GLY A 1 107 ? 10.589 -2.939 -12.309 1.00 96.75 107 GLY A CA 1
ATOM 913 C C . GLY A 1 107 ? 9.395 -3.595 -11.605 1.00 96.75 107 GLY A C 1
ATOM 914 O O . GLY A 1 107 ? 8.915 -4.647 -12.040 1.00 96.75 107 GLY A O 1
ATOM 915 N N . ASN A 1 108 ? 8.867 -2.947 -10.566 1.00 96.69 108 ASN A N 1
ATOM 916 C CA . ASN A 1 108 ? 7.683 -3.402 -9.842 1.00 96.69 108 ASN A CA 1
ATOM 917 C C . ASN A 1 108 ? 6.421 -3.352 -10.701 1.00 96.69 108 ASN A C 1
ATOM 919 O O . ASN A 1 108 ? 5.607 -4.272 -10.635 1.00 96.69 108 ASN A O 1
ATOM 923 N N . TRP A 1 109 ? 6.254 -2.319 -11.529 1.00 96.81 109 TRP A N 1
ATOM 924 C CA . TRP A 1 109 ? 5.111 -2.224 -12.431 1.00 96.81 109 TRP A CA 1
ATOM 925 C C . TRP A 1 109 ? 5.081 -3.398 -13.419 1.00 96.81 109 TRP A C 1
ATOM 927 O O . TRP A 1 109 ? 4.054 -4.073 -13.517 1.00 96.81 109 TRP A O 1
ATOM 937 N N . PHE A 1 110 ? 6.215 -3.713 -14.059 1.00 97.69 110 PHE A N 1
ATOM 938 C CA . PHE A 1 110 ? 6.326 -4.837 -15.000 1.00 97.69 110 PHE A CA 1
ATOM 939 C C . PHE A 1 110 ? 6.097 -6.182 -14.299 1.00 97.69 110 PHE A C 1
ATOM 941 O O . PHE A 1 110 ? 5.316 -7.008 -14.771 1.00 97.69 110 PHE A O 1
ATOM 948 N N . LYS A 1 111 ? 6.710 -6.387 -13.124 1.00 96.94 111 LYS A N 1
ATOM 949 C CA . LYS A 1 111 ? 6.485 -7.586 -12.299 1.00 96.94 111 LYS A CA 1
ATOM 950 C C . LYS A 1 111 ? 5.000 -7.772 -11.968 1.00 96.94 111 LYS A C 1
ATOM 952 O O . LYS A 1 111 ? 4.457 -8.856 -12.179 1.00 96.94 111 LYS A O 1
ATOM 957 N N . ASN A 1 112 ? 4.343 -6.721 -11.482 1.00 96.31 112 ASN A N 1
ATOM 958 C CA . ASN A 1 112 ? 2.937 -6.764 -11.085 1.00 96.31 112 ASN A CA 1
ATOM 959 C C . ASN A 1 112 ? 2.006 -6.944 -12.291 1.00 96.31 112 ASN A C 1
ATOM 961 O O . ASN A 1 112 ? 0.981 -7.612 -12.173 1.00 96.31 112 ASN A O 1
ATOM 965 N N . ARG A 1 113 ? 2.342 -6.378 -13.459 1.00 96.38 113 ARG A N 1
ATOM 966 C CA . ARG A 1 113 ? 1.576 -6.588 -14.695 1.00 96.38 113 ARG A CA 1
ATOM 967 C C . ARG A 1 113 ? 1.602 -8.056 -15.117 1.00 96.38 113 ARG A C 1
ATOM 969 O O . ARG A 1 113 ? 0.529 -8.638 -15.221 1.00 96.38 113 ARG A O 1
ATOM 976 N N . ARG A 1 114 ? 2.783 -8.680 -15.189 1.00 97.56 114 ARG A N 1
ATOM 977 C CA . ARG A 1 114 ? 2.907 -10.115 -15.507 1.00 97.56 114 ARG A CA 1
ATOM 978 C C . ARG A 1 114 ? 2.170 -11.015 -14.517 1.00 97.56 114 ARG A C 1
ATOM 980 O O . ARG A 1 114 ? 1.564 -12.005 -14.910 1.00 97.56 114 ARG A O 1
ATOM 987 N N . GLN A 1 115 ? 2.206 -10.684 -13.224 1.00 96.31 115 GLN A N 1
ATOM 988 C CA . GLN A 1 115 ? 1.448 -11.427 -12.209 1.00 96.31 115 GLN A CA 1
ATOM 989 C C . GLN A 1 115 ? -0.065 -11.350 -12.443 1.00 96.31 115 GLN A C 1
ATOM 991 O O . GLN A 1 115 ? -0.743 -12.365 -12.304 1.00 96.31 115 GLN A O 1
ATOM 996 N N . ARG A 1 116 ? -0.590 -10.174 -12.815 1.00 94.88 116 ARG A N 1
ATOM 997 C CA . ARG A 1 116 ? -2.012 -10.007 -13.151 1.00 94.88 116 ARG A CA 1
ATOM 998 C C . ARG A 1 116 ? -2.399 -10.787 -14.399 1.00 94.88 116 ARG A C 1
ATOM 1000 O O . ARG A 1 116 ? -3.447 -11.414 -14.387 1.00 94.88 116 ARG A O 1
ATOM 1007 N N . ASP A 1 117 ? -1.553 -10.784 -15.424 1.00 94.69 117 ASP A N 1
ATOM 1008 C CA . ASP A 1 117 ? -1.838 -11.492 -16.674 1.00 94.69 117 ASP A CA 1
ATOM 1009 C C . ASP A 1 117 ? -1.893 -13.009 -16.442 1.00 94.69 117 ASP A C 1
ATOM 1011 O O . ASP A 1 117 ? -2.849 -13.656 -16.855 1.00 94.69 117 ASP A O 1
ATOM 1015 N N . ARG A 1 118 ? -0.955 -13.567 -15.659 1.00 95.19 118 ARG A N 1
ATOM 1016 C CA . ARG A 1 118 ? -1.016 -14.980 -15.239 1.00 95.19 118 ARG A CA 1
ATOM 1017 C C . ARG A 1 118 ? -2.259 -15.301 -14.412 1.00 95.19 118 ARG A C 1
ATOM 1019 O O . ARG A 1 118 ? -2.879 -16.335 -1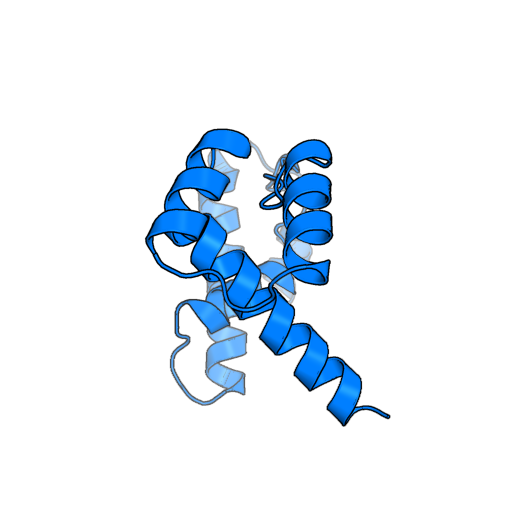4.618 1.00 95.19 118 ARG A O 1
ATOM 1026 N N . ALA A 1 119 ? -2.623 -14.426 -13.473 1.00 92.56 119 ALA A N 1
ATOM 1027 C CA . ALA A 1 119 ? -3.809 -14.622 -12.643 1.00 92.56 119 ALA A CA 1
ATOM 1028 C C . ALA A 1 119 ? -5.121 -14.508 -13.439 1.00 92.56 119 ALA A C 1
ATOM 1030 O O . ALA A 1 119 ? -6.114 -15.102 -13.035 1.00 92.56 119 ALA A O 1
ATOM 1031 N N . ALA A 1 120 ? -5.140 -13.735 -14.528 1.00 91.75 120 ALA A N 1
ATOM 1032 C CA . ALA A 1 120 ? -6.272 -13.662 -15.447 1.00 91.75 120 ALA A CA 1
ATOM 1033 C C . ALA A 1 120 ? -6.346 -14.910 -16.336 1.00 91.75 120 ALA A C 1
ATOM 1035 O O . ALA A 1 120 ? -7.421 -15.474 -16.481 1.00 91.75 120 ALA A O 1
ATOM 1036 N N . ALA A 1 121 ? -5.206 -15.381 -16.852 1.00 90.19 121 ALA A N 1
ATOM 1037 C CA . ALA A 1 121 ? -5.135 -16.606 -17.644 1.00 90.19 121 ALA A CA 1
ATOM 1038 C C . ALA A 1 121 ? -5.568 -17.852 -16.853 1.00 90.19 121 ALA A C 1
ATOM 1040 O O . ALA A 1 121 ? -6.226 -18.712 -17.409 1.00 90.19 121 ALA A O 1
ATOM 1041 N N . ALA A 1 122 ? -5.258 -17.929 -15.554 1.00 86.19 122 ALA A N 1
ATOM 1042 C CA . ALA A 1 122 ? -5.643 -19.053 -14.692 1.00 86.19 122 ALA A CA 1
ATOM 1043 C C . ALA A 1 122 ? -7.135 -19.085 -14.290 1.00 86.19 122 ALA A C 1
ATOM 1045 O O . ALA A 1 122 ? -7.543 -19.977 -13.550 1.00 86.19 122 ALA A O 1
ATOM 1046 N N . LYS A 1 123 ? -7.928 -18.077 -14.679 1.00 79.00 123 LYS A N 1
ATOM 1047 C CA . LYS A 1 123 ? -9.372 -17.992 -14.394 1.00 79.00 123 LYS A CA 1
ATOM 1048 C C . LYS A 1 123 ? -10.250 -18.347 -15.598 1.00 79.00 123 LYS A C 1
ATOM 1050 O O . LYS A 1 123 ? -11.467 -18.375 -15.434 1.00 79.00 123 LYS A O 1
ATOM 1055 N N . ASN A 1 124 ? -9.632 -18.560 -16.756 1.00 53.72 124 ASN A N 1
ATOM 1056 C CA . ASN A 1 124 ? -10.262 -19.036 -17.984 1.00 53.72 124 ASN A CA 1
ATOM 1057 C C . ASN A 1 124 ? -9.948 -20.520 -18.162 1.00 53.72 124 ASN A C 1
ATOM 1059 O O . ASN A 1 124 ? -10.784 -21.200 -18.785 1.00 53.72 124 ASN A O 1
#

Secondary structure (DSSP, 8-state):
-HHHHHHHHHS---HHHHHHHHHHHHHHHHHHHHHHHTSPPPHHHHHHHHHHSPPPTTS--------SPPHHHHHHHHHHHHH-SS--HHHHHHHHHHHT--HHHHHHHHHHHHHHHHHHHTT-